Protein AF-A0A3L7RGQ0-F1 (afdb_monomer_lite)

Secondary structure (DSSP, 8-state):
---------------S----TTEEEEEEEETTEEEEEEEEEPTTEEPPPPPSSPPSSTT-EEEEE-EE--

Structure (mmCIF, N/CA/C/O backbone):
data_AF-A0A3L7RGQ0-F1
#
_entry.id   AF-A0A3L7RGQ0-F1
#
loop_
_atom_site.group_PDB
_atom_site.id
_atom_site.type_symbol
_atom_site.label_atom_id
_atom_site.label_alt_id
_atom_site.label_comp_id
_atom_site.label_asym_id
_atom_site.label_entity_id
_atom_site.label_seq_id
_atom_site.pdbx_PDB_ins_code
_atom_site.Cartn_x
_atom_site.Cartn_y
_atom_site.Cartn_z
_atom_site.occupancy
_atom_site.B_iso_or_equiv
_atom_site.auth_seq_id
_atom_site.auth_comp_id
_atom_site.auth_asym_id
_atom_site.auth_atom_id
_atom_site.pdbx_PDB_model_num
ATOM 1 N N . MET A 1 1 ? 25.511 -52.159 -3.873 1.00 46.03 1 MET A N 1
ATOM 2 C CA . MET A 1 1 ? 25.167 -51.027 -2.990 1.00 46.03 1 MET A CA 1
ATOM 3 C C . MET A 1 1 ? 25.520 -49.748 -3.718 1.00 46.03 1 MET A C 1
ATOM 5 O O . MET A 1 1 ? 26.680 -49.369 -3.745 1.00 46.03 1 MET A O 1
ATOM 9 N N . VAL A 1 2 ? 24.538 -49.135 -4.364 1.00 42.41 2 VAL A N 1
ATOM 10 C CA . VAL A 1 2 ? 24.631 -47.762 -4.861 1.00 42.41 2 VAL A CA 1
ATOM 11 C C . VAL A 1 2 ? 23.415 -47.072 -4.276 1.00 42.41 2 VAL A C 1
ATOM 13 O O . VAL A 1 2 ? 22.288 -47.480 -4.540 1.00 42.41 2 VAL A O 1
ATOM 16 N N . ASN A 1 3 ? 23.665 -46.137 -3.361 1.00 40.22 3 ASN A N 1
ATOM 17 C CA . ASN A 1 3 ? 22.633 -45.303 -2.768 1.00 40.22 3 ASN A CA 1
ATOM 18 C C . ASN A 1 3 ? 22.082 -44.426 -3.892 1.00 40.22 3 ASN A C 1
ATOM 20 O O . ASN A 1 3 ? 22.679 -43.412 -4.247 1.00 40.22 3 ASN A O 1
ATOM 24 N N . GLU A 1 4 ? 20.965 -44.852 -4.472 1.00 45.88 4 GLU A N 1
ATOM 25 C CA . GLU A 1 4 ? 20.129 -44.005 -5.306 1.00 45.88 4 GLU A CA 1
ATOM 26 C C . GLU A 1 4 ? 19.582 -42.898 -4.410 1.00 45.88 4 GLU A C 1
ATOM 28 O O . GLU A 1 4 ? 18.607 -43.074 -3.673 1.00 45.88 4 GLU A O 1
ATOM 33 N N . VAL A 1 5 ? 20.255 -41.749 -4.444 1.00 50.84 5 VAL A N 1
ATOM 34 C CA . VAL A 1 5 ? 19.659 -40.494 -4.009 1.00 50.84 5 VAL A CA 1
ATOM 35 C C . VAL A 1 5 ? 18.513 -40.264 -4.979 1.00 50.84 5 VAL A C 1
ATOM 37 O O . VAL A 1 5 ? 18.708 -39.817 -6.105 1.00 50.84 5 VAL A O 1
ATOM 40 N N . ARG A 1 6 ? 17.320 -40.698 -4.572 1.00 48.22 6 ARG A N 1
ATOM 41 C CA . ARG A 1 6 ? 16.078 -40.372 -5.252 1.00 48.22 6 ARG A CA 1
ATOM 42 C C . ARG A 1 6 ? 15.981 -38.860 -5.209 1.00 48.22 6 ARG A C 1
ATOM 44 O O . ARG A 1 6 ? 15.618 -38.299 -4.176 1.00 48.22 6 ARG A O 1
ATOM 51 N N . ASP A 1 7 ? 16.364 -38.229 -6.314 1.00 44.19 7 ASP A N 1
ATOM 52 C CA . ASP A 1 7 ? 15.959 -36.875 -6.637 1.00 44.19 7 ASP A CA 1
ATOM 53 C C . ASP A 1 7 ? 14.439 -36.885 -6.547 1.00 44.19 7 ASP A C 1
ATOM 55 O O 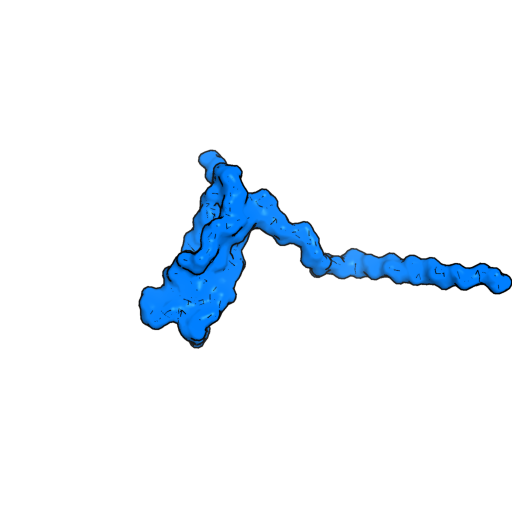. ASP A 1 7 ? 13.731 -37.375 -7.431 1.00 44.19 7 ASP A O 1
ATOM 59 N N . LEU A 1 8 ? 13.943 -36.430 -5.398 1.00 46.97 8 LEU A N 1
ATOM 60 C CA . LEU A 1 8 ? 12.572 -36.014 -5.225 1.00 46.97 8 LEU A CA 1
ATOM 61 C C . LEU A 1 8 ? 12.395 -34.888 -6.231 1.00 46.97 8 LEU A C 1
ATOM 63 O O . LEU A 1 8 ? 12.647 -33.720 -5.943 1.00 46.97 8 LEU A O 1
ATOM 67 N N . THR A 1 9 ? 11.984 -35.272 -7.436 1.00 47.19 9 THR A N 1
ATOM 68 C CA . THR A 1 9 ? 11.328 -34.407 -8.396 1.00 47.19 9 THR A CA 1
ATOM 69 C C . THR A 1 9 ? 10.081 -33.941 -7.662 1.00 47.19 9 THR A C 1
ATOM 71 O O . THR A 1 9 ? 9.030 -34.577 -7.702 1.00 47.19 9 THR A O 1
ATOM 74 N N . MET A 1 10 ? 10.249 -32.885 -6.861 1.00 47.91 10 MET A N 1
ATOM 75 C CA . MET A 1 10 ? 9.163 -32.137 -6.266 1.00 47.91 10 MET A CA 1
ATOM 76 C C . MET A 1 10 ? 8.329 -31.689 -7.451 1.00 47.91 10 MET A C 1
ATOM 78 O O . MET A 1 10 ? 8.718 -30.785 -8.191 1.00 47.91 10 MET A O 1
ATOM 82 N N . GLY A 1 11 ? 7.239 -32.417 -7.689 1.00 36.16 11 GLY A N 1
ATOM 83 C CA . GLY A 1 11 ? 6.285 -32.101 -8.728 1.00 36.16 11 GLY A CA 1
ATOM 84 C C . GLY A 1 11 ? 5.888 -30.654 -8.544 1.00 36.16 11 GLY A C 1
ATOM 85 O O . GLY A 1 11 ? 5.305 -30.334 -7.517 1.00 36.16 11 GLY A O 1
ATOM 86 N N . THR A 1 12 ? 6.313 -29.810 -9.488 1.00 43.53 12 THR A N 1
ATOM 87 C CA . THR A 1 12 ? 5.788 -28.475 -9.802 1.00 43.53 12 THR A CA 1
ATOM 88 C C . THR A 1 12 ? 4.977 -27.834 -8.679 1.00 43.53 12 THR A C 1
ATOM 90 O O . THR A 1 12 ? 3.817 -27.455 -8.844 1.00 43.53 12 THR A O 1
ATOM 93 N N . GLN A 1 13 ? 5.598 -27.677 -7.511 1.00 41.19 13 GLN A N 1
ATOM 94 C CA . GLN A 1 13 ? 4.984 -26.958 -6.419 1.00 41.19 13 GLN A CA 1
ATOM 95 C C . GLN A 1 13 ? 5.224 -25.492 -6.751 1.00 41.19 13 GLN A C 1
ATOM 97 O O . GLN A 1 13 ? 6.328 -24.966 -6.630 1.00 41.19 13 GLN A O 1
ATOM 102 N N . SER A 1 14 ? 4.184 -24.862 -7.299 1.00 47.62 14 SER A N 1
ATOM 103 C CA . SER A 1 14 ? 4.079 -23.420 -7.505 1.00 47.62 14 SER A CA 1
ATOM 104 C C . SER A 1 14 ? 4.263 -22.711 -6.160 1.00 47.62 14 SER A C 1
ATOM 106 O O . SER A 1 14 ? 3.297 -22.321 -5.506 1.00 47.62 14 SER A O 1
ATOM 108 N N . SER A 1 15 ? 5.506 -22.522 -5.740 1.00 48.84 15 SER A N 1
ATOM 109 C CA . SER A 1 15 ? 5.834 -21.770 -4.542 1.00 48.84 15 SER A CA 1
ATOM 110 C C . SER A 1 15 ? 7.140 -21.009 -4.737 1.00 48.84 15 SER A C 1
ATOM 112 O O . SER A 1 15 ? 8.225 -21.568 -4.673 1.00 48.84 15 SER A O 1
ATOM 114 N N . ILE A 1 16 ? 6.970 -19.692 -4.899 1.00 45.91 16 ILE A N 1
ATOM 115 C CA . ILE A 1 16 ? 7.874 -18.669 -4.362 1.00 45.91 16 ILE A CA 1
ATOM 116 C C . ILE A 1 16 ? 9.220 -18.542 -5.106 1.00 45.91 16 ILE A C 1
ATOM 118 O O . ILE A 1 16 ? 10.288 -18.846 -4.596 1.00 45.91 16 ILE A O 1
ATOM 122 N N . GLY A 1 17 ? 9.143 -17.986 -6.317 1.00 40.53 17 GLY A N 1
ATOM 123 C CA . GLY A 1 17 ? 10.270 -17.363 -7.033 1.00 40.53 17 GLY A CA 1
ATOM 124 C C . GLY A 1 17 ? 9.859 -16.136 -7.862 1.00 40.53 17 GLY A C 1
ATOM 125 O O . GLY A 1 17 ? 10.603 -15.682 -8.722 1.00 40.53 17 GLY A O 1
ATOM 126 N N . ARG A 1 18 ? 8.645 -15.606 -7.648 1.00 42.88 18 ARG A N 1
ATOM 127 C CA . ARG A 1 18 ? 8.061 -14.500 -8.424 1.00 42.88 18 ARG A CA 1
ATOM 128 C C . ARG A 1 18 ? 8.267 -13.172 -7.698 1.00 42.88 18 ARG A C 1
ATOM 130 O O . ARG A 1 18 ? 7.324 -12.620 -7.137 1.00 42.88 18 ARG A O 1
ATOM 137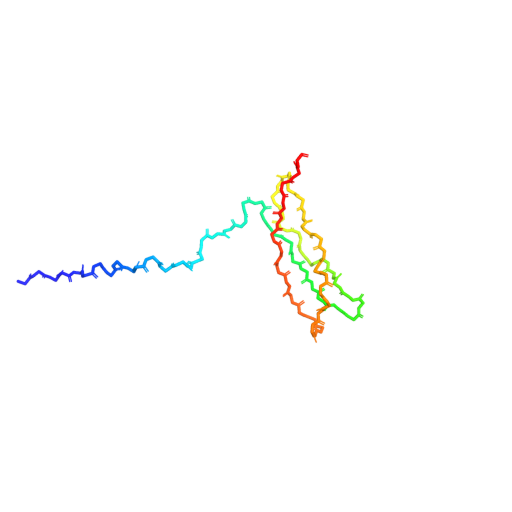 N N . GLY A 1 19 ? 9.503 -12.678 -7.665 1.00 43.16 19 GLY A N 1
ATOM 138 C CA . GLY A 1 19 ? 9.726 -11.262 -7.381 1.00 43.16 19 GLY A CA 1
ATOM 139 C C . GLY A 1 19 ? 8.990 -10.455 -8.446 1.00 43.16 19 GLY A C 1
ATOM 140 O O . GLY A 1 19 ? 9.144 -10.739 -9.631 1.00 43.16 19 GLY A O 1
ATOM 141 N N . ALA A 1 20 ? 8.139 -9.509 -8.046 1.00 54.41 20 ALA A N 1
ATOM 142 C CA . ALA A 1 20 ? 7.597 -8.546 -8.994 1.00 54.41 20 ALA A CA 1
ATOM 143 C C . ALA A 1 20 ? 8.798 -7.918 -9.727 1.00 54.41 20 ALA A C 1
ATOM 145 O O . ALA A 1 20 ? 9.679 -7.393 -9.040 1.00 54.41 20 ALA A O 1
ATOM 146 N N . PRO A 1 21 ? 8.889 -8.005 -11.068 1.00 64.56 21 PRO A N 1
ATOM 147 C CA . PRO A 1 21 ? 10.093 -7.605 -11.808 1.00 64.56 21 PRO A CA 1
ATOM 148 C C . PRO A 1 21 ? 10.487 -6.142 -11.546 1.00 64.56 21 PRO A C 1
ATOM 150 O O . PRO A 1 21 ? 11.647 -5.768 -11.685 1.00 64.56 21 PRO A O 1
ATOM 153 N N . MET A 1 22 ? 9.524 -5.348 -11.078 1.00 78.94 22 MET A N 1
ATOM 154 C CA . MET A 1 22 ? 9.618 -3.913 -10.848 1.00 78.94 22 MET A CA 1
ATOM 155 C C . MET A 1 22 ? 9.617 -3.510 -9.363 1.00 78.94 22 MET A C 1
ATOM 157 O O . MET A 1 22 ? 9.524 -2.326 -9.039 1.00 78.94 22 MET A O 1
ATOM 161 N N . GLY A 1 23 ? 9.728 -4.476 -8.445 1.00 88.12 23 GLY A N 1
ATOM 162 C CA . GLY A 1 23 ? 9.744 -4.229 -7.002 1.00 88.12 23 GLY A CA 1
ATOM 163 C C . GLY A 1 23 ? 8.353 -4.157 -6.358 1.00 88.12 23 GLY A C 1
ATOM 164 O O . GLY A 1 23 ? 7.359 -4.618 -6.922 1.00 88.12 23 GLY A O 1
ATOM 165 N N . TYR A 1 24 ? 8.275 -3.625 -5.136 1.00 89.88 24 TYR A N 1
ATOM 166 C CA . TYR A 1 24 ? 7.021 -3.534 -4.372 1.00 89.88 24 TYR A CA 1
ATOM 167 C C . TYR A 1 24 ? 6.945 -2.275 -3.500 1.00 89.88 24 TYR A C 1
ATOM 169 O O . TYR A 1 24 ? 7.961 -1.725 -3.080 1.00 89.88 24 TYR A O 1
ATOM 177 N N . ALA A 1 25 ? 5.729 -1.860 -3.154 1.00 92.38 25 ALA A N 1
ATOM 178 C CA . ALA A 1 25 ? 5.467 -0.860 -2.125 1.00 92.38 25 ALA A CA 1
ATOM 179 C C . ALA A 1 25 ? 4.897 -1.535 -0.867 1.00 92.38 25 ALA A C 1
ATOM 181 O O . ALA A 1 25 ? 3.962 -2.335 -0.952 1.00 92.38 25 ALA A O 1
ATOM 182 N N . LEU A 1 26 ? 5.460 -1.220 0.302 1.00 94.19 26 LEU A N 1
ATOM 183 C CA . LEU A 1 26 ? 4.901 -1.606 1.598 1.00 94.19 26 LEU A CA 1
ATOM 184 C C . LEU A 1 26 ? 3.993 -0.507 2.119 1.00 94.19 26 LEU A C 1
ATOM 186 O O . LEU A 1 26 ? 4.408 0.646 2.254 1.00 94.19 26 LEU A O 1
ATOM 190 N N . TRP A 1 27 ? 2.791 -0.911 2.495 1.00 95.38 27 TRP A N 1
ATOM 191 C CA . TRP A 1 27 ? 1.786 -0.072 3.123 1.00 95.38 27 TRP A CA 1
ATOM 192 C C . TRP A 1 27 ? 1.509 -0.576 4.533 1.00 95.38 27 TRP A C 1
ATOM 194 O O . TRP A 1 27 ? 1.334 -1.776 4.732 1.00 95.38 27 TRP A O 1
ATOM 204 N N . GLU A 1 28 ? 1.460 0.338 5.494 1.00 96.88 28 GLU A N 1
ATOM 205 C CA . GLU A 1 28 ? 1.084 0.080 6.882 1.00 96.88 28 GLU A CA 1
ATOM 206 C C . GLU A 1 28 ? -0.240 0.784 7.182 1.00 96.88 28 GLU A C 1
ATOM 208 O O . GLU A 1 28 ? -0.423 1.954 6.839 1.00 96.88 28 GLU A O 1
ATOM 213 N N . TYR A 1 29 ? -1.176 0.075 7.803 1.00 96.81 29 TYR A N 1
ATOM 214 C CA . TYR A 1 29 ? -2.426 0.668 8.253 1.00 96.81 29 TYR A CA 1
ATOM 215 C C . TYR A 1 29 ? -2.238 1.305 9.628 1.00 96.81 29 TYR A C 1
ATOM 217 O O . TYR A 1 29 ? -1.857 0.632 10.583 1.00 96.81 29 TYR A O 1
ATOM 225 N N . THR A 1 30 ? -2.529 2.594 9.745 1.00 94.81 30 THR A N 1
ATOM 226 C CA . THR A 1 30 ? -2.486 3.350 11.001 1.00 94.81 30 THR A CA 1
ATOM 227 C C . THR A 1 30 ? -3.890 3.825 11.380 1.00 94.81 30 THR A C 1
ATOM 229 O O . THR A 1 30 ? -4.861 3.570 10.667 1.00 94.81 30 THR A O 1
ATOM 232 N N . ALA A 1 31 ? -4.012 4.559 12.489 1.00 93.50 31 ALA A N 1
ATOM 233 C CA . ALA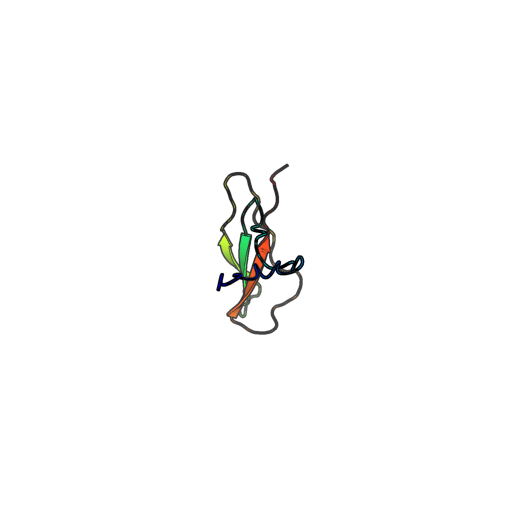 A 1 31 ? -5.277 5.179 12.883 1.00 93.50 31 ALA A CA 1
ATOM 234 C C . ALA A 1 31 ? -5.823 6.182 11.842 1.00 93.50 31 ALA A C 1
ATOM 236 O O . ALA A 1 31 ? -7.022 6.440 11.826 1.00 93.50 31 ALA A O 1
ATOM 237 N N . SER A 1 32 ? -4.968 6.729 10.969 1.00 93.38 32 SER A N 1
ATOM 238 C CA . SER A 1 32 ? -5.360 7.659 9.901 1.00 93.38 32 SER A CA 1
ATOM 239 C C . SER A 1 32 ? -5.578 6.988 8.539 1.00 93.38 32 SER A C 1
ATOM 241 O O . SER A 1 32 ? -5.941 7.668 7.582 1.00 93.38 32 SER A O 1
ATOM 243 N N . GLY A 1 33 ? -5.375 5.669 8.435 1.00 94.38 33 GLY A N 1
ATOM 244 C CA . GLY A 1 33 ? -5.506 4.907 7.193 1.00 94.38 33 GLY A CA 1
ATOM 245 C C . GLY A 1 33 ? -4.187 4.307 6.700 1.00 94.38 33 GLY A C 1
ATOM 246 O O . GLY A 1 33 ? -3.233 4.124 7.457 1.00 94.38 33 GLY A O 1
ATOM 247 N N 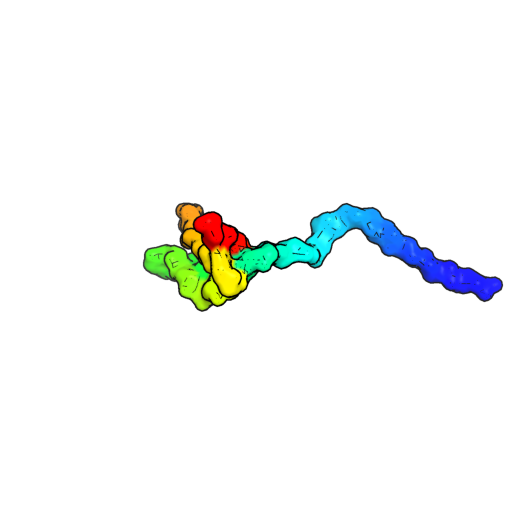. TRP A 1 34 ? -4.133 3.953 5.415 1.00 96.00 34 TRP A N 1
ATOM 248 C CA . TRP A 1 34 ? -2.934 3.372 4.803 1.00 96.00 34 TRP A CA 1
ATOM 249 C C . TRP A 1 34 ? -1.856 4.424 4.554 1.00 96.00 34 TRP A C 1
ATOM 251 O O . TRP A 1 34 ? -2.090 5.410 3.862 1.00 96.00 34 TRP A O 1
ATOM 261 N N . ASN A 1 35 ? -0.651 4.160 5.051 1.00 95.88 35 ASN A N 1
ATOM 262 C CA . ASN A 1 35 ? 0.529 4.993 4.855 1.00 95.88 35 ASN A CA 1
ATOM 263 C C . ASN A 1 35 ? 1.646 4.174 4.203 1.00 95.88 35 ASN A C 1
ATOM 265 O O . ASN A 1 35 ? 1.855 3.008 4.546 1.00 95.88 35 ASN A O 1
ATOM 269 N N . MET A 1 36 ? 2.365 4.766 3.247 1.00 94.38 36 MET A N 1
ATOM 270 C CA . MET A 1 36 ? 3.471 4.075 2.588 1.00 94.38 36 MET A CA 1
ATOM 271 C C . MET A 1 36 ? 4.662 4.014 3.544 1.00 94.38 36 MET A C 1
ATOM 273 O O . MET A 1 36 ? 5.206 5.040 3.945 1.00 94.38 36 MET A O 1
ATOM 277 N N . ARG A 1 37 ? 5.077 2.798 3.897 1.00 94.56 37 ARG A N 1
ATOM 278 C CA . ARG A 1 37 ? 6.203 2.544 4.803 1.00 94.56 37 ARG A CA 1
ATOM 279 C C . ARG A 1 37 ? 7.528 2.415 4.077 1.00 94.56 37 ARG A C 1
ATOM 281 O O . ARG A 1 37 ? 8.561 2.821 4.600 1.00 94.56 37 ARG A O 1
ATOM 288 N N . LYS A 1 38 ? 7.502 1.799 2.898 1.00 92.56 38 LYS A N 1
ATOM 289 C CA . LYS A 1 38 ? 8.689 1.579 2.076 1.00 92.56 38 LYS A CA 1
ATOM 290 C C . LYS A 1 38 ? 8.298 1.558 0.613 1.00 92.56 38 LYS A C 1
ATOM 292 O O . LYS A 1 38 ? 7.428 0.785 0.222 1.00 92.56 38 LYS A O 1
ATOM 297 N N . ASN A 1 39 ? 9.004 2.342 -0.186 1.00 91.44 39 ASN A N 1
ATOM 298 C CA . ASN A 1 39 ? 9.017 2.176 -1.626 1.00 91.44 39 ASN A CA 1
ATOM 299 C C . ASN A 1 39 ? 10.243 1.329 -1.999 1.00 91.44 39 ASN A C 1
ATOM 301 O O . ASN A 1 39 ? 11.373 1.774 -1.819 1.00 91.44 39 ASN A O 1
ATOM 305 N N . ALA A 1 40 ? 10.020 0.096 -2.447 1.00 88.81 40 ALA A N 1
ATOM 306 C CA . ALA A 1 40 ? 11.050 -0.797 -2.970 1.00 88.81 40 ALA A CA 1
ATOM 307 C C . ALA A 1 40 ? 10.852 -1.031 -4.478 1.00 88.81 40 ALA A C 1
ATOM 309 O O . ALA A 1 40 ? 11.094 -2.134 -4.962 1.00 88.81 40 ALA A O 1
ATOM 310 N N . ALA A 1 41 ? 10.358 -0.017 -5.195 1.00 86.81 41 ALA A N 1
ATOM 311 C CA . ALA A 1 41 ? 10.276 -0.008 -6.648 1.00 86.81 41 ALA A CA 1
ATOM 312 C C . ALA A 1 41 ? 11.674 0.028 -7.286 1.00 86.81 41 ALA A C 1
ATOM 314 O O . ALA A 1 41 ? 12.578 0.710 -6.794 1.00 86.81 41 ALA A O 1
ATOM 315 N N . SER A 1 42 ? 11.832 -0.682 -8.399 1.00 85.62 42 SER A N 1
ATOM 316 C CA . SER A 1 42 ? 12.999 -0.561 -9.275 1.00 85.62 42 SER A CA 1
ATOM 317 C C . SER A 1 42 ? 13.013 0.811 -9.976 1.00 85.62 42 SER A C 1
ATOM 319 O O . SER A 1 42 ? 11.957 1.428 -10.137 1.00 85.62 42 SER A O 1
ATOM 321 N N . PRO A 1 43 ? 14.176 1.319 -10.426 1.00 81.81 43 PRO A N 1
ATOM 322 C CA . PRO A 1 43 ? 14.230 2.530 -11.245 1.00 81.81 43 PRO A CA 1
ATOM 323 C C . PRO A 1 43 ? 13.320 2.421 -12.479 1.00 81.81 43 PRO A C 1
ATOM 325 O O . PRO 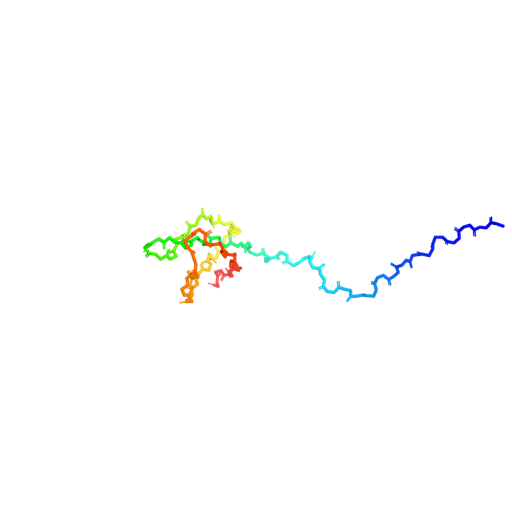A 1 43 ? 13.376 1.426 -13.193 1.00 81.81 43 PRO A O 1
ATOM 328 N N . GLY A 1 44 ? 12.481 3.436 -12.714 1.00 80.88 44 GLY A N 1
ATOM 329 C CA . GLY A 1 44 ? 11.494 3.445 -13.805 1.00 80.88 44 GLY A CA 1
ATOM 330 C C . GLY A 1 44 ? 10.145 2.794 -13.470 1.00 80.88 44 GLY A C 1
ATOM 331 O O . GLY A 1 44 ? 9.207 2.913 -14.251 1.00 80.88 44 GLY A O 1
ATOM 332 N N . ALA A 1 45 ? 10.008 2.167 -12.300 1.00 85.06 45 ALA A N 1
ATOM 333 C CA . ALA A 1 45 ? 8.749 1.586 -11.853 1.00 85.06 45 ALA A CA 1
ATOM 334 C C . ALA A 1 45 ? 7.914 2.563 -11.015 1.00 85.06 45 ALA A C 1
ATOM 336 O O . ALA A 1 45 ? 8.437 3.366 -10.237 1.00 85.06 45 ALA A O 1
ATOM 337 N N . ILE A 1 46 ? 6.591 2.442 -11.124 1.00 85.38 46 ILE A N 1
ATOM 338 C CA . ILE A 1 46 ? 5.628 3.219 -10.345 1.00 85.38 46 ILE A CA 1
ATOM 339 C C . ILE A 1 46 ? 5.183 2.379 -9.139 1.00 85.38 46 ILE A C 1
ATOM 341 O O . ILE A 1 46 ? 4.645 1.278 -9.320 1.00 85.38 46 ILE A O 1
ATOM 345 N N . PRO A 1 47 ? 5.371 2.868 -7.897 1.00 85.38 47 PRO A N 1
ATOM 346 C C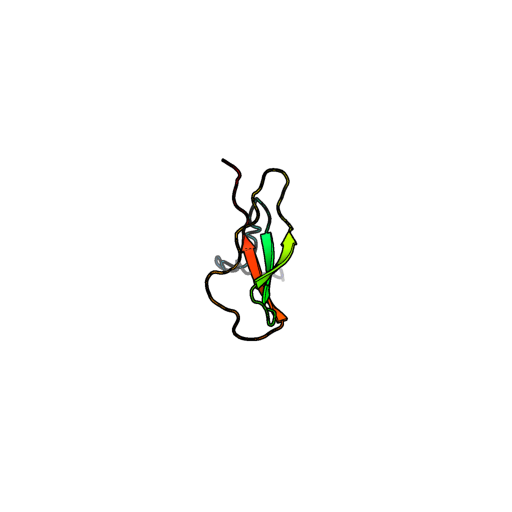A . PRO A 1 47 ? 4.846 2.191 -6.723 1.00 85.38 47 PRO A CA 1
ATOM 347 C C . PRO A 1 47 ? 3.324 2.143 -6.787 1.00 85.38 47 PRO A C 1
ATOM 349 O O . PRO A 1 47 ? 2.662 3.147 -7.053 1.00 85.38 47 PRO A O 1
ATOM 352 N N . ALA A 1 48 ? 2.757 0.972 -6.512 1.00 84.56 48 ALA A N 1
ATOM 353 C CA . ALA A 1 48 ? 1.313 0.833 -6.492 1.00 84.56 48 ALA A CA 1
ATOM 354 C C . ALA A 1 48 ? 0.674 1.707 -5.404 1.00 84.56 48 ALA A C 1
ATOM 356 O O . ALA A 1 48 ? 1.217 1.884 -4.307 1.00 84.56 48 ALA A O 1
ATOM 357 N N . SER A 1 49 ? -0.518 2.214 -5.718 1.00 89.44 49 SER A N 1
ATOM 358 C CA . SER A 1 49 ? -1.357 2.980 -4.800 1.00 89.44 49 SER A CA 1
ATOM 359 C C . SER A 1 49 ? -1.704 2.187 -3.539 1.00 89.44 49 SER A C 1
ATOM 361 O O . SER A 1 49 ? -1.687 0.956 -3.547 1.00 89.44 49 SER A O 1
ATOM 363 N N . ALA A 1 50 ? -2.112 2.896 -2.486 1.00 92.06 50 ALA A N 1
ATOM 364 C CA . ALA A 1 50 ? -2.584 2.287 -1.248 1.00 92.06 50 ALA A CA 1
ATOM 365 C C . ALA A 1 50 ? -3.664 1.213 -1.494 1.00 92.06 50 ALA A C 1
ATOM 367 O O . ALA A 1 50 ? -4.452 1.328 -2.443 1.00 92.06 50 ALA A O 1
ATOM 368 N N . PRO A 1 51 ? -3.758 0.182 -0.632 1.00 91.75 51 PRO A N 1
ATOM 369 C CA . PRO A 1 51 ? -4.864 -0.762 -0.688 1.00 91.75 51 PRO A CA 1
ATOM 370 C C . PRO A 1 51 ? -6.216 -0.040 -0.601 1.00 91.75 51 PRO A C 1
ATOM 372 O O . PRO A 1 51 ? -6.425 0.801 0.270 1.00 91.75 51 PRO A O 1
ATOM 375 N N . LYS A 1 52 ? -7.166 -0.418 -1.466 1.00 89.69 52 LYS A N 1
ATOM 376 C CA . LYS A 1 52 ? -8.542 0.116 -1.420 1.00 89.69 52 LYS A CA 1
ATOM 377 C C . LYS A 1 52 ? -9.320 -0.370 -0.196 1.00 89.69 52 LYS A C 1
ATOM 379 O O . LYS A 1 52 ? -10.133 0.360 0.355 1.00 89.69 52 LYS A O 1
ATOM 384 N N . ALA A 1 53 ? -9.094 -1.619 0.209 1.00 89.06 53 ALA A N 1
ATOM 385 C CA . ALA A 1 53 ? -9.711 -2.174 1.406 1.00 89.06 53 ALA A CA 1
ATOM 386 C C . ALA A 1 53 ? -9.033 -1.596 2.649 1.00 89.06 53 ALA A C 1
ATOM 388 O O . ALA A 1 53 ? -7.803 -1.614 2.721 1.00 89.06 53 ALA A O 1
ATOM 389 N N . ALA A 1 54 ? -9.816 -1.147 3.631 1.00 87.69 54 ALA A N 1
ATOM 390 C CA . ALA A 1 54 ? -9.291 -0.714 4.924 1.00 87.69 54 ALA A CA 1
ATOM 391 C C . ALA A 1 54 ? -8.465 -1.826 5.600 1.00 87.69 54 ALA A C 1
ATOM 393 O O . ALA A 1 54 ? -8.640 -3.021 5.325 1.00 87.69 54 ALA A O 1
ATOM 394 N N . GLY A 1 55 ? -7.539 -1.428 6.472 1.00 89.31 55 GLY A N 1
ATOM 395 C CA . GLY A 1 55 ? -6.863 -2.375 7.348 1.00 89.31 55 GLY A CA 1
ATOM 396 C C . GLY A 1 55 ? -7.824 -2.925 8.396 1.00 89.31 55 GLY A C 1
ATOM 397 O O . GLY A 1 55 ? -8.781 -2.270 8.801 1.00 89.31 55 GLY A O 1
ATOM 398 N N . GLN A 1 56 ? -7.570 -4.156 8.817 1.00 91.06 56 GLN A N 1
ATOM 399 C CA . GLN A 1 56 ? -8.323 -4.838 9.864 1.00 91.06 56 GLN A CA 1
ATOM 400 C C . GLN A 1 56 ? -7.838 -4.433 11.261 1.00 91.06 56 GLN A C 1
ATOM 402 O O . GLN A 1 56 ? -8.612 -4.471 12.210 1.00 91.06 56 GLN A O 1
ATOM 407 N N . PHE A 1 57 ? -6.567 -4.041 11.388 1.00 92.81 57 PHE A N 1
ATOM 408 C CA . PHE A 1 57 ? -5.952 -3.601 12.638 1.00 92.81 57 PHE A CA 1
ATOM 409 C C . PHE A 1 57 ? -4.785 -2.642 12.370 1.00 92.81 57 PHE A C 1
ATOM 411 O O . PHE A 1 57 ? -4.149 -2.694 11.314 1.00 92.81 57 PHE A O 1
ATOM 418 N N . VAL A 1 58 ? -4.504 -1.758 13.332 1.00 93.75 58 VAL A N 1
ATOM 419 C CA . VAL A 1 58 ? -3.350 -0.845 13.287 1.00 93.75 58 VAL A CA 1
ATOM 420 C C . VAL A 1 58 ? -2.050 -1.655 13.304 1.00 93.75 58 VAL A C 1
ATOM 422 O O . VAL A 1 58 ? -1.922 -2.610 14.065 1.00 93.75 58 VAL A O 1
ATOM 425 N N . GLY A 1 59 ? -1.097 -1.285 12.452 1.00 94.06 59 GLY A N 1
ATOM 426 C CA . GLY A 1 59 ? 0.157 -2.006 12.233 1.00 94.06 59 GLY A CA 1
ATOM 427 C C . GLY A 1 59 ? 0.066 -3.111 11.176 1.00 94.06 59 GLY A C 1
ATOM 428 O O . GLY A 1 59 ? 1.069 -3.759 10.885 1.00 94.06 59 GLY A O 1
ATOM 429 N N . GLN A 1 60 ? -1.104 -3.345 10.566 1.00 96.31 60 GLN A N 1
ATOM 430 C CA . GLN A 1 60 ? -1.212 -4.294 9.458 1.00 96.31 60 GLN A CA 1
ATOM 431 C C . GLN A 1 60 ? -0.348 -3.841 8.275 1.00 96.31 60 GLN A C 1
ATOM 433 O O . GLN A 1 60 ? -0.465 -2.703 7.828 1.00 96.31 60 GLN A O 1
ATOM 438 N N . ILE A 1 61 ? 0.446 -4.760 7.716 1.00 95.25 61 ILE A N 1
ATOM 439 C CA . ILE A 1 61 ? 1.307 -4.504 6.555 1.00 95.25 61 ILE A CA 1
ATOM 440 C C . ILE A 1 61 ? 0.756 -5.206 5.311 1.00 95.25 61 ILE A C 1
ATOM 442 O O . ILE A 1 61 ? 0.313 -6.355 5.372 1.00 95.25 61 ILE A O 1
ATOM 446 N N . ARG A 1 62 ? 0.815 -4.529 4.162 1.00 93.38 62 ARG A N 1
ATOM 447 C CA . ARG A 1 62 ? 0.569 -5.118 2.840 1.00 93.38 62 ARG A CA 1
ATOM 448 C C . ARG A 1 62 ? 1.685 -4.752 1.875 1.00 93.38 62 ARG A C 1
ATOM 450 O O . ARG A 1 62 ? 2.052 -3.586 1.763 1.00 93.38 62 ARG A O 1
ATOM 457 N N . ALA A 1 63 ? 2.188 -5.752 1.161 1.00 92.25 63 ALA A N 1
ATOM 458 C CA . ALA A 1 63 ? 3.075 -5.556 0.024 1.00 92.25 63 ALA A CA 1
ATOM 459 C C . ALA A 1 63 ? 2.245 -5.560 -1.260 1.00 92.25 63 ALA A C 1
ATOM 461 O O . ALA A 1 63 ? 1.466 -6.487 -1.484 1.00 92.25 63 ALA A O 1
ATOM 462 N N . ILE A 1 64 ? 2.408 -4.533 -2.091 1.00 90.62 64 ILE A N 1
ATOM 463 C CA . ILE A 1 64 ? 1.740 -4.439 -3.390 1.00 90.62 64 ILE A CA 1
ATOM 464 C C . ILE A 1 64 ? 2.813 -4.346 -4.481 1.00 90.62 64 ILE A C 1
ATOM 466 O O . ILE A 1 64 ? 3.711 -3.509 -4.351 1.00 90.62 64 ILE A O 1
ATOM 470 N N . PRO A 1 65 ? 2.757 -5.187 -5.531 1.00 88.38 65 PRO A N 1
ATOM 471 C CA . PRO A 1 65 ? 3.688 -5.120 -6.655 1.00 88.38 65 PRO A CA 1
ATOM 472 C C . PRO A 1 65 ? 3.681 -3.746 -7.327 1.00 88.38 65 PRO A C 1
ATOM 474 O O . PRO A 1 65 ? 2.616 -3.161 -7.512 1.00 88.38 65 PRO A O 1
ATOM 477 N N . CYS A 1 66 ? 4.853 -3.254 -7.719 1.00 86.00 66 CYS A N 1
ATOM 478 C CA . CYS A 1 66 ? 4.965 -2.077 -8.577 1.00 86.00 66 CYS A CA 1
ATOM 479 C C . CYS A 1 66 ? 4.635 -2.432 -10.033 1.00 86.00 66 CYS A C 1
ATOM 481 O O . CYS A 1 66 ? 4.749 -3.593 -10.438 1.00 86.00 66 CYS A O 1
ATOM 483 N N . VAL A 1 67 ? 4.248 -1.423 -10.810 1.00 82.50 67 VAL A N 1
ATOM 484 C CA . VAL A 1 67 ? 3.960 -1.545 -12.248 1.00 82.50 67 VAL A CA 1
ATOM 485 C C . VAL A 1 67 ? 4.939 -0.701 -13.059 1.00 82.50 67 VAL A C 1
ATOM 487 O O . VAL A 1 67 ? 5.543 0.228 -12.522 1.00 82.50 67 VAL A O 1
ATOM 490 N N . ASP A 1 68 ? 5.098 -1.018 -14.340 1.00 74.12 68 ASP A N 1
ATOM 491 C CA . ASP A 1 68 ? 5.912 -0.215 -15.255 1.00 74.12 68 ASP A CA 1
ATOM 492 C C . ASP A 1 68 ? 5.307 1.176 -15.482 1.00 74.12 68 ASP A C 1
ATOM 494 O O . ASP A 1 68 ? 4.090 1.315 -15.639 1.00 74.12 68 ASP A O 1
ATOM 498 N N . ALA A 1 69 ? 6.159 2.206 -15.521 1.00 65.00 69 ALA A N 1
ATOM 499 C CA . ALA A 1 69 ? 5.797 3.486 -16.118 1.00 65.00 69 ALA A CA 1
ATOM 500 C C . ALA A 1 69 ? 5.766 3.290 -17.640 1.00 65.00 69 ALA A C 1
ATOM 502 O O . ALA A 1 69 ? 6.822 3.219 -18.265 1.00 65.00 69 ALA A O 1
ATOM 503 N N . GLN A 1 70 ? 4.574 3.102 -18.211 1.00 57.53 70 GLN A N 1
ATOM 504 C CA . GLN A 1 70 ? 4.401 3.044 -19.668 1.00 57.53 70 GLN A CA 1
ATOM 505 C C . GLN A 1 70 ? 4.805 4.355 -20.344 1.00 57.53 70 GLN A C 1
ATOM 507 O O . GLN A 1 70 ? 4.560 5.428 -19.743 1.00 57.53 70 GLN A O 1
#

pLDDT: mean 76.12, std 20.87, range [36.16, 96.88]

Sequence (70 aa):
MVNEVRDLTMGTQSSIGRGAPMGYALWEYTASGWNMRKNAASPGAIPASAPKAAGQFVGQIRAIPCVDAQ

Radius of gyration: 19.01 Å; chains: 1; bounding box: 35×59×33 Å

Foldseek 3Di:
DDPPPPPPPVPPPPDDDDQLPFHKWKWFQAPVWTDTPDDGGDPQWDYDDTDPDTDPDGGDMDIDRTHGPD